Protein AF-F3Z2K4-F1 (afdb_monomer_lite)

Organism: NCBI:txid690850

Secondary structure (DSSP, 8-state):
-HHHHHHHHHHHHHHHHHHHHHTHHHHT-EE--EEEETTEEEE---EEHHHHHHHHHHHHHHHHHHHHHHHHHHHHHHHHHHHHHHHHHHHHHHHHHSS----------GGGSS-----------

Sequence (125 aa):
MRYLKILALLIFIAILLIFFQQNTEILNTGLQFQLDIFGNVWRSLQTPLYFVLVAAFFLGGVLTLLYFFIEKLRLAKQLRACRSQIGKLEQEVNSLRNLPLQETYPAVSEESYAASPESKAESGT

Foldseek 3Di:
DVVVVVVVVVVVVVVVVVVCVVCVVQQQQFDWDWDADPNDIDIDGGDGNVVVVVVVVVVVVVVVVVVVVVVVVVVVVVVVVVVVVVVVVVVVVVVVVPPPPPPPPPPPPPPPPPDDDDDDDDDDD

Radius of gyration: 43.32 Å; chains: 1; bounding box: 111×31×111 Å

Structure (mmCIF, N/CA/C/O backbone):
data_AF-F3Z2K4-F1
#
_entry.id   AF-F3Z2K4-F1
#
loop_
_atom_site.group_PDB
_atom_site.id
_atom_site.type_symbol
_atom_site.label_atom_id
_atom_site.label_alt_id
_atom_site.label_comp_id
_atom_site.label_asym_id
_atom_site.label_entity_id
_atom_site.label_seq_id
_atom_site.pdbx_PDB_ins_code
_atom_site.Cartn_x
_atom_site.Cartn_y
_atom_site.Cartn_z
_atom_site.occupancy
_atom_site.B_iso_or_equiv
_atom_site.auth_seq_id
_atom_site.auth_comp_id
_atom_site.auth_asym_id
_atom_site.auth_atom_id
_atom_site.pdbx_PDB_model_num
ATOM 1 N N . MET A 1 1 ? 21.600 -6.758 6.366 1.00 72.50 1 MET A N 1
ATOM 2 C CA . MET A 1 1 ? 21.075 -7.378 7.605 1.00 72.50 1 MET A CA 1
ATOM 3 C C . MET A 1 1 ? 19.636 -7.881 7.429 1.00 72.50 1 MET A C 1
ATOM 5 O O . MET A 1 1 ? 18.706 -7.260 7.930 1.00 72.50 1 MET A O 1
ATOM 9 N N . ARG A 1 2 ? 19.412 -8.980 6.689 1.00 84.94 2 ARG A N 1
ATOM 10 C CA . ARG A 1 2 ? 18.054 -9.530 6.464 1.00 84.94 2 ARG A CA 1
ATOM 11 C C . ARG A 1 2 ? 17.364 -9.901 7.787 1.00 84.94 2 ARG A C 1
ATOM 13 O O . ARG A 1 2 ? 16.205 -9.559 7.970 1.00 84.94 2 ARG A O 1
ATOM 20 N N . TYR A 1 3 ? 18.109 -10.491 8.723 1.00 90.44 3 TYR A N 1
ATOM 21 C CA . TYR A 1 3 ? 17.614 -10.900 10.043 1.00 90.44 3 TYR A CA 1
ATOM 22 C C . TYR A 1 3 ? 17.265 -9.731 10.968 1.00 90.44 3 TYR A C 1
ATOM 24 O O . TYR A 1 3 ? 16.223 -9.764 11.609 1.00 90.44 3 TYR A O 1
ATOM 32 N N . LEU A 1 4 ? 18.064 -8.658 10.984 1.00 94.00 4 LEU A N 1
AT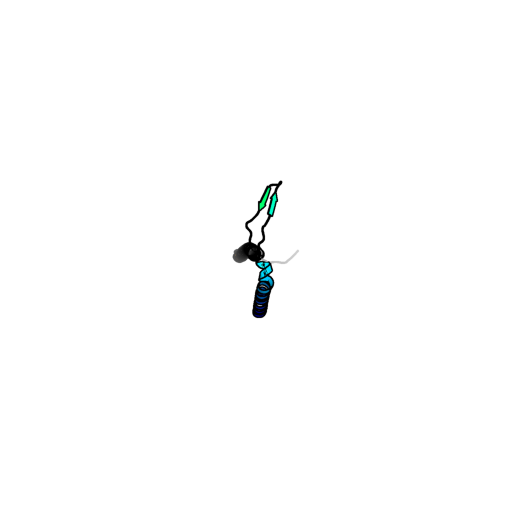OM 33 C CA . LEU A 1 4 ? 17.773 -7.485 11.817 1.00 94.00 4 LEU A CA 1
ATOM 34 C C . LEU A 1 4 ? 16.471 -6.790 11.394 1.00 94.00 4 LEU A C 1
ATOM 36 O O . LEU A 1 4 ? 15.704 -6.352 12.242 1.00 94.00 4 LEU A O 1
ATOM 40 N N . LYS A 1 5 ? 16.186 -6.749 10.084 1.00 93.19 5 LYS A N 1
ATOM 41 C CA . LYS A 1 5 ? 14.913 -6.228 9.559 1.00 93.19 5 LYS A CA 1
ATOM 42 C C . LYS A 1 5 ? 13.721 -7.066 10.026 1.00 93.19 5 LYS A C 1
ATOM 44 O O . LYS A 1 5 ? 12.683 -6.509 10.352 1.00 93.19 5 LYS A O 1
ATOM 49 N N . ILE A 1 6 ? 13.883 -8.388 10.075 1.00 94.44 6 ILE A N 1
ATOM 50 C CA . ILE A 1 6 ? 12.841 -9.314 10.537 1.00 94.44 6 ILE A CA 1
ATOM 51 C C . ILE A 1 6 ? 12.623 -9.162 12.046 1.00 94.44 6 ILE A C 1
ATOM 53 O O . ILE A 1 6 ? 11.480 -9.092 12.481 1.00 94.44 6 ILE A O 1
ATOM 57 N N . LEU A 1 7 ? 13.695 -9.048 12.837 1.00 95.25 7 LEU A N 1
ATOM 58 C CA . LEU A 1 7 ? 13.595 -8.818 14.280 1.00 95.25 7 LEU A CA 1
ATOM 59 C C . LEU A 1 7 ? 12.913 -7.479 14.591 1.00 95.25 7 LEU A C 1
ATOM 61 O O . LEU A 1 7 ? 12.010 -7.430 15.419 1.00 95.25 7 LEU A O 1
ATOM 65 N N . ALA A 1 8 ? 13.295 -6.409 13.888 1.00 94.81 8 ALA A N 1
ATOM 66 C CA . ALA A 1 8 ? 12.652 -5.106 14.025 1.00 94.81 8 ALA A CA 1
ATOM 67 C C . ALA A 1 8 ? 11.161 -5.162 13.652 1.00 94.81 8 ALA A C 1
ATOM 69 O O . ALA A 1 8 ? 10.335 -4.602 14.366 1.00 94.81 8 ALA A O 1
ATOM 70 N N . LEU A 1 9 ? 10.808 -5.884 12.580 1.00 94.56 9 LEU A N 1
ATOM 71 C CA . LEU A 1 9 ? 9.415 -6.109 12.187 1.00 94.56 9 LEU A CA 1
ATOM 72 C C . LEU A 1 9 ? 8.637 -6.869 13.273 1.00 94.56 9 LEU A C 1
ATOM 74 O O . LEU A 1 9 ? 7.517 -6.489 13.593 1.00 94.56 9 LEU A O 1
ATOM 78 N N . LEU A 1 10 ? 9.226 -7.916 13.855 1.00 95.88 10 LEU A N 1
ATOM 79 C CA . LEU A 1 10 ? 8.599 -8.704 14.917 1.00 95.88 10 LEU A CA 1
ATOM 80 C C . LEU A 1 10 ? 8.305 -7.839 16.151 1.00 95.88 10 LEU A C 1
ATOM 82 O O . LEU A 1 10 ? 7.189 -7.857 16.664 1.00 95.88 10 LEU A O 1
ATOM 86 N N . ILE A 1 11 ? 9.292 -7.054 16.594 1.00 96.62 11 ILE A N 1
ATOM 87 C CA . ILE A 1 11 ? 9.143 -6.126 17.724 1.00 96.62 11 ILE A CA 1
ATOM 88 C C . ILE A 1 11 ? 8.062 -5.090 17.415 1.00 96.62 11 ILE A C 1
ATOM 90 O O . ILE A 1 11 ? 7.195 -4.836 18.246 1.00 96.62 11 ILE A O 1
ATOM 94 N N . PHE A 1 12 ? 8.076 -4.526 16.208 1.00 96.44 12 PHE A N 1
ATOM 95 C CA . PHE A 1 12 ? 7.070 -3.567 15.771 1.00 96.44 12 PHE A CA 1
ATOM 96 C C . PHE A 1 12 ? 5.652 -4.157 15.810 1.00 96.44 12 PHE A C 1
ATOM 98 O O . PHE A 1 12 ? 4.743 -3.526 16.345 1.00 96.44 12 PHE A O 1
ATOM 105 N N . ILE A 1 13 ? 5.464 -5.388 15.323 1.00 95.38 13 ILE A N 1
ATOM 106 C CA . ILE A 1 13 ? 4.173 -6.089 15.390 1.00 95.38 13 ILE A CA 1
ATOM 107 C C . ILE A 1 13 ? 3.753 -6.323 16.847 1.00 95.38 13 ILE A C 1
ATOM 109 O O . ILE A 1 13 ? 2.598 -6.084 17.187 1.00 95.38 13 ILE A O 1
ATOM 113 N N . ALA A 1 14 ? 4.671 -6.739 17.723 1.00 96.31 14 ALA A N 1
ATOM 114 C CA . ALA A 1 14 ? 4.365 -6.935 19.1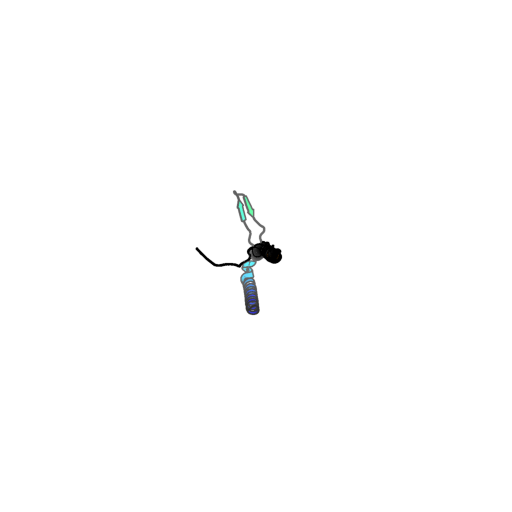39 1.00 96.31 14 ALA A CA 1
ATOM 115 C C . ALA A 1 14 ? 3.902 -5.632 19.816 1.00 96.31 14 ALA A C 1
ATOM 117 O O . ALA A 1 14 ? 2.903 -5.633 20.535 1.00 96.31 14 ALA A O 1
ATOM 118 N N . ILE A 1 15 ? 4.576 -4.511 19.536 1.00 97.25 15 ILE A N 1
ATOM 119 C CA . ILE A 1 15 ? 4.181 -3.185 20.033 1.00 97.25 15 ILE A CA 1
ATOM 120 C C . ILE A 1 15 ? 2.786 -2.812 19.525 1.00 97.25 15 ILE A C 1
ATOM 122 O O . ILE A 1 15 ? 1.962 -2.353 20.313 1.00 97.25 15 ILE A O 1
ATOM 126 N N . LEU A 1 16 ? 2.495 -3.042 18.240 1.00 94.69 16 LEU A N 1
ATOM 127 C CA . LEU A 1 16 ? 1.169 -2.780 17.675 1.00 94.69 16 LEU A CA 1
ATOM 128 C C . LEU A 1 16 ? 0.069 -3.589 18.369 1.00 94.69 16 LEU A C 1
ATOM 130 O O . LEU A 1 16 ? -0.989 -3.037 18.656 1.00 94.69 16 LEU A O 1
ATOM 134 N N . LEU A 1 17 ? 0.312 -4.868 18.670 1.00 94.62 17 LEU A N 1
ATOM 135 C CA . LEU A 1 17 ? -0.661 -5.706 19.378 1.00 94.62 17 LEU A CA 1
ATOM 136 C C . LEU A 1 17 ? -0.916 -5.206 20.804 1.00 94.62 17 LEU A C 1
ATOM 138 O O . LEU A 1 17 ? -2.068 -5.112 21.223 1.00 94.62 17 LEU A O 1
ATOM 142 N N . ILE A 1 18 ? 0.141 -4.835 21.533 1.00 96.31 18 ILE A N 1
ATOM 143 C CA . ILE A 1 18 ? 0.013 -4.264 22.882 1.00 96.31 18 ILE A CA 1
ATOM 144 C C . ILE A 1 18 ? -0.752 -2.938 22.827 1.00 96.31 18 ILE A C 1
ATOM 146 O O . ILE A 1 18 ? -1.669 -2.725 23.617 1.00 96.31 18 ILE A O 1
ATOM 150 N N . PHE A 1 19 ? -0.415 -2.067 21.873 1.00 94.81 19 PHE A N 1
ATOM 151 C CA . PHE A 1 19 ? -1.109 -0.800 21.660 1.00 94.81 19 PHE A CA 1
ATOM 152 C C . PHE A 1 19 ? -2.596 -1.017 21.362 1.00 94.81 19 PHE A C 1
ATOM 154 O O . PHE A 1 19 ? -3.441 -0.336 21.939 1.00 94.81 19 PHE A O 1
ATOM 161 N N . PHE A 1 20 ? -2.927 -1.990 20.511 1.00 93.56 20 PHE A N 1
ATOM 162 C CA . PHE A 1 20 ? -4.310 -2.334 20.201 1.00 93.56 20 PHE A CA 1
ATOM 163 C C . PHE A 1 20 ? -5.063 -2.770 21.460 1.00 93.56 20 PHE A C 1
ATOM 165 O O . PHE A 1 20 ? -6.127 -2.231 21.753 1.00 93.56 20 PHE A O 1
ATOM 172 N N . GLN A 1 21 ? -4.466 -3.661 22.257 1.00 94.62 21 GLN A N 1
ATOM 173 C CA . GLN A 1 21 ? -5.079 -4.141 23.491 1.00 94.62 21 GLN A CA 1
ATOM 174 C C . GLN A 1 21 ? -5.311 -3.006 24.499 1.00 94.62 21 GLN A C 1
ATOM 176 O O . GLN A 1 21 ? -6.391 -2.916 25.081 1.00 94.62 21 GLN A O 1
ATOM 181 N N . GLN A 1 22 ? -4.333 -2.114 24.678 1.00 96.62 22 GLN A N 1
ATOM 182 C CA . GLN A 1 22 ? -4.451 -0.968 25.587 1.00 96.62 22 GLN A CA 1
ATOM 183 C C . GLN A 1 22 ? -5.535 0.028 25.157 1.00 96.62 22 GLN A C 1
ATOM 185 O O . GLN A 1 22 ? -6.147 0.667 26.006 1.00 96.62 22 GLN A O 1
ATOM 190 N N . ASN A 1 23 ? -5.801 0.146 23.856 1.00 94.81 23 ASN A N 1
ATOM 191 C CA . ASN A 1 23 ? -6.764 1.098 23.301 1.00 94.81 23 ASN A CA 1
ATOM 192 C C . ASN A 1 23 ? -8.107 0.450 22.921 1.00 94.81 23 ASN A C 1
ATOM 194 O O . ASN A 1 23 ? -8.914 1.083 22.243 1.00 94.81 23 ASN A O 1
ATOM 198 N N . THR A 1 24 ? -8.367 -0.787 23.357 1.00 92.31 24 THR A N 1
ATOM 199 C CA . THR A 1 24 ? -9.555 -1.570 22.966 1.00 92.31 24 THR A CA 1
ATOM 200 C C . THR A 1 24 ? -10.869 -0.816 23.189 1.00 92.31 24 THR A C 1
ATOM 202 O O . THR A 1 24 ? -11.728 -0.823 22.312 1.00 92.31 24 THR A O 1
ATOM 205 N N . GLU A 1 25 ? -11.011 -0.107 24.312 1.00 92.88 25 GLU A N 1
ATOM 206 C CA . GLU A 1 25 ? -12.206 0.697 24.626 1.00 92.88 25 GLU A CA 1
ATOM 207 C C . GLU A 1 25 ? -12.475 1.778 23.563 1.00 92.88 25 GLU A C 1
ATOM 209 O O . GLU A 1 25 ? -13.574 1.897 23.020 1.00 92.88 25 GLU A O 1
ATOM 214 N N . ILE A 1 26 ? -11.437 2.529 23.188 1.00 91.25 26 ILE A N 1
ATOM 215 C CA . ILE A 1 26 ? -11.526 3.585 22.170 1.00 91.25 26 ILE A CA 1
ATOM 216 C C . ILE A 1 26 ? -11.788 2.964 20.794 1.00 91.25 26 ILE A C 1
ATOM 218 O O . ILE A 1 26 ? -12.614 3.447 20.022 1.00 91.25 26 ILE A O 1
ATOM 222 N N . LEU A 1 27 ? -11.120 1.855 20.488 1.00 90.94 27 LEU A N 1
ATOM 223 C CA . LEU A 1 27 ? -11.235 1.156 19.210 1.00 90.94 27 LEU A CA 1
ATOM 224 C C . LEU A 1 27 ? -12.609 0.498 18.999 1.00 90.94 27 LEU A C 1
ATOM 226 O O . LEU A 1 27 ? -13.053 0.368 17.855 1.00 90.94 27 LEU A O 1
ATOM 230 N N . ASN A 1 28 ? -13.300 0.130 20.080 1.00 92.44 28 ASN A N 1
ATOM 231 C CA . ASN A 1 28 ? -14.670 -0.385 20.055 1.00 92.44 28 ASN A CA 1
ATOM 232 C C . ASN A 1 28 ? -15.738 0.712 20.009 1.00 92.44 28 ASN A C 1
ATOM 234 O O . ASN A 1 28 ? -16.921 0.402 19.855 1.00 92.44 28 ASN A O 1
ATOM 238 N N . THR A 1 29 ? -15.350 1.987 20.099 1.00 90.88 29 THR A N 1
ATOM 239 C CA . THR A 1 29 ? -16.296 3.097 19.980 1.00 90.88 29 THR A CA 1
ATOM 240 C C . THR A 1 29 ? -16.971 3.053 18.609 1.00 90.88 29 THR A C 1
ATOM 242 O O . THR A 1 29 ? -16.316 3.035 17.562 1.00 90.88 29 THR A O 1
ATOM 245 N N . GLY A 1 30 ? -18.303 3.005 18.620 1.00 88.12 30 GLY A N 1
ATOM 246 C CA . GLY A 1 30 ? -19.113 2.937 17.413 1.00 88.12 30 GLY A CA 1
ATOM 247 C C . GLY A 1 30 ? -19.146 4.280 16.693 1.00 88.12 30 GLY A C 1
ATOM 248 O O . GLY A 1 30 ? -19.820 5.205 17.145 1.00 88.12 30 GLY A O 1
ATOM 249 N N . LEU A 1 31 ? -18.468 4.369 15.551 1.00 86.50 31 LEU A N 1
ATOM 250 C CA . LEU A 1 31 ? -18.490 5.538 14.682 1.00 86.50 31 LEU A CA 1
ATOM 251 C C . LEU A 1 31 ? -19.667 5.470 13.711 1.00 86.50 31 LEU A C 1
ATOM 253 O O . LEU A 1 31 ? -19.891 4.458 13.048 1.00 86.50 31 LEU A O 1
ATOM 257 N N . GLN A 1 32 ? -20.399 6.574 13.599 1.00 87.44 32 GLN A N 1
ATOM 258 C CA . GLN A 1 32 ? -21.309 6.808 12.484 1.00 87.44 32 GLN A CA 1
ATOM 259 C C . GLN A 1 32 ? -20.710 7.879 11.587 1.00 87.44 32 GLN A C 1
ATOM 261 O O . GLN A 1 32 ? -20.457 9.001 12.024 1.00 87.44 32 GLN A O 1
ATOM 266 N N . PHE A 1 33 ? -20.495 7.532 10.324 1.00 85.06 33 PHE A N 1
ATOM 267 C CA . PHE A 1 33 ? -20.099 8.497 9.317 1.00 85.06 33 PHE A CA 1
ATOM 268 C C . PHE A 1 33 ? -21.347 9.211 8.828 1.00 85.06 33 PHE A C 1
ATOM 270 O O . PHE A 1 33 ? -22.319 8.575 8.413 1.00 85.06 33 PHE A O 1
ATOM 277 N N . GLN A 1 34 ? -21.316 10.536 8.897 1.00 87.94 34 GLN A N 1
ATOM 278 C CA . GLN A 1 34 ? -22.358 11.383 8.350 1.00 87.94 34 GLN A CA 1
ATOM 279 C C . GLN A 1 34 ? -21.805 12.122 7.139 1.00 87.94 34 GLN A C 1
ATOM 281 O O . GLN A 1 34 ? -20.720 12.698 7.188 1.00 87.94 34 GLN A O 1
ATOM 286 N N . LEU A 1 35 ? -22.573 12.104 6.062 1.00 87.19 35 LEU A N 1
ATOM 287 C CA . LEU A 1 35 ? -22.288 12.813 4.834 1.00 87.19 35 LEU A CA 1
ATOM 288 C C . LEU A 1 35 ? -23.492 13.702 4.537 1.00 87.19 35 LEU A C 1
ATOM 290 O O . LEU A 1 35 ? -24.594 13.218 4.290 1.00 87.19 35 LEU A O 1
ATOM 294 N N . ASP A 1 36 ? -23.283 15.008 4.656 1.00 87.88 36 ASP A N 1
ATOM 295 C CA . ASP A 1 36 ? -24.287 16.019 4.350 1.00 87.88 36 ASP A CA 1
ATOM 296 C C . ASP A 1 36 ? -24.011 16.565 2.950 1.00 87.88 36 ASP A C 1
ATOM 298 O O . ASP A 1 36 ? -22.959 17.156 2.698 1.00 87.88 36 ASP A O 1
ATOM 302 N N . ILE A 1 37 ? -24.931 16.304 2.024 1.00 87.19 37 ILE A N 1
ATOM 303 C CA . ILE A 1 37 ? -24.873 16.822 0.660 1.00 87.19 37 ILE A CA 1
ATOM 304 C C . ILE A 1 37 ? -26.178 17.559 0.380 1.00 87.19 37 ILE A C 1
ATOM 306 O O . ILE A 1 37 ? -27.246 16.950 0.333 1.00 87.19 37 ILE A O 1
ATOM 310 N N . PHE A 1 38 ? -26.079 18.873 0.154 1.00 84.75 38 PHE A N 1
ATOM 311 C CA . PHE A 1 38 ? -27.209 19.752 -0.176 1.00 84.75 38 PHE A CA 1
ATOM 312 C C . PHE A 1 38 ? -28.402 19.626 0.797 1.00 84.75 38 PHE A C 1
ATOM 314 O O . PHE A 1 38 ? -29.555 19.698 0.379 1.00 84.75 38 PHE A O 1
ATOM 321 N N . GLY A 1 39 ? -28.135 19.425 2.093 1.00 82.50 39 GLY A N 1
ATOM 322 C CA . GLY A 1 39 ? -29.166 19.289 3.126 1.00 82.50 39 GLY A CA 1
ATOM 323 C C . GLY A 1 39 ? -29.781 17.892 3.225 1.00 82.50 39 GLY A C 1
ATOM 324 O O . GLY A 1 39 ? -30.645 17.665 4.072 1.00 82.50 39 GLY A O 1
ATOM 325 N N . ASN A 1 40 ? -29.340 16.941 2.395 1.00 81.81 40 ASN A N 1
ATOM 326 C CA . ASN A 1 40 ? -29.674 15.536 2.554 1.00 81.81 40 ASN A CA 1
ATOM 327 C C . ASN A 1 40 ? -28.579 14.852 3.381 1.00 81.81 40 ASN A C 1
ATOM 329 O O . ASN A 1 40 ? -27.429 14.740 2.949 1.00 81.81 40 ASN A O 1
ATOM 333 N N . VAL A 1 41 ? -28.948 14.392 4.576 1.00 83.12 41 VAL A N 1
ATOM 334 C CA . VAL A 1 41 ? -28.018 13.811 5.545 1.00 83.12 41 VAL A CA 1
ATOM 335 C C . VAL A 1 41 ? -28.018 12.291 5.422 1.00 83.12 41 VAL A C 1
ATOM 337 O O . VAL A 1 41 ? -28.963 11.615 5.824 1.00 83.12 41 VAL A O 1
ATOM 340 N N . TRP A 1 42 ? -26.921 11.746 4.906 1.00 83.56 42 TRP A N 1
ATOM 341 C CA . TRP A 1 42 ? -26.694 10.311 4.778 1.00 83.56 42 TRP A CA 1
ATOM 342 C C . TRP A 1 42 ? -25.892 9.840 5.982 1.00 83.56 42 TRP A C 1
ATOM 344 O O . TRP A 1 42 ? -24.826 10.383 6.274 1.00 83.56 42 TRP A O 1
ATOM 354 N N . ARG A 1 43 ? -26.399 8.834 6.696 1.00 85.69 43 ARG A N 1
ATOM 355 C CA . ARG A 1 43 ? -25.709 8.235 7.845 1.00 85.69 43 ARG A CA 1
ATOM 356 C C . ARG A 1 43 ? -25.356 6.791 7.543 1.00 85.69 43 ARG A C 1
ATOM 358 O O . ARG A 1 43 ? -26.199 6.027 7.076 1.00 85.69 43 ARG A O 1
ATOM 365 N N . SER A 1 44 ? -24.111 6.421 7.814 1.00 83.75 44 SER A N 1
ATOM 366 C CA . SER A 1 44 ? -23.680 5.030 7.767 1.00 83.75 44 SER A CA 1
ATOM 367 C C . SER A 1 44 ? -24.201 4.258 8.979 1.00 83.75 44 SER A C 1
ATOM 369 O O . SER A 1 44 ? -24.539 4.839 10.014 1.00 83.75 44 SER A O 1
ATOM 371 N N . LEU A 1 45 ? -24.181 2.926 8.887 1.00 83.88 45 LEU A N 1
ATOM 372 C CA . LEU A 1 45 ? -24.347 2.078 10.065 1.00 83.88 45 LEU A CA 1
ATOM 373 C C . LEU A 1 45 ? -23.240 2.381 11.081 1.00 83.88 45 LEU A C 1
ATOM 375 O O . LEU A 1 45 ? -22.108 2.721 10.710 1.00 83.88 45 LEU A O 1
ATOM 379 N N . GLN A 1 46 ? -23.580 2.244 12.363 1.00 87.56 46 GLN A N 1
ATOM 380 C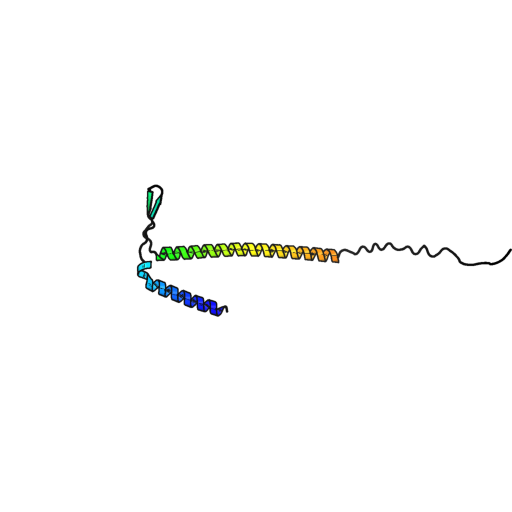 CA . GLN A 1 46 ? -22.619 2.392 13.445 1.00 87.56 46 GLN A CA 1
ATOM 381 C C . GLN A 1 46 ? -21.582 1.276 13.339 1.00 87.56 46 GLN A C 1
ATOM 383 O O . GLN A 1 46 ? -21.895 0.100 13.505 1.00 87.56 46 GLN A O 1
ATOM 388 N N . THR A 1 47 ? -20.354 1.661 13.020 1.00 87.94 47 THR A N 1
ATOM 389 C CA . THR A 1 47 ? -19.254 0.741 12.762 1.00 87.94 47 THR A CA 1
ATOM 390 C C . THR A 1 47 ? -18.142 1.020 13.768 1.00 87.94 47 THR A C 1
ATOM 392 O O . THR A 1 47 ? -17.733 2.175 13.900 1.00 87.94 47 THR A O 1
ATOM 395 N N . PRO A 1 48 ? -17.640 0.010 14.495 1.00 92.56 48 PRO A N 1
ATOM 396 C CA . PRO A 1 48 ? -16.519 0.204 15.407 1.00 92.56 48 PRO A CA 1
ATOM 397 C C . PRO A 1 48 ? -15.291 0.773 14.690 1.00 92.56 48 PRO A C 1
ATOM 399 O O . PRO A 1 48 ? -14.973 0.371 13.565 1.00 92.56 48 PRO A O 1
ATOM 402 N N . LEU A 1 49 ? -14.568 1.674 15.353 1.00 91.81 49 LEU A N 1
ATOM 403 C CA . LEU A 1 49 ? -13.376 2.317 14.795 1.00 91.81 49 LEU A CA 1
ATOM 404 C C . LEU A 1 49 ? -12.312 1.304 14.334 1.00 91.81 49 LEU A C 1
ATOM 406 O O . LEU A 1 49 ? -11.693 1.513 13.288 1.00 91.81 49 LEU A O 1
ATOM 410 N N . TYR A 1 50 ? -12.122 0.189 15.050 1.00 91.19 50 TYR A N 1
ATOM 411 C CA . TYR A 1 50 ? -11.136 -0.825 14.655 1.00 91.19 50 TYR A CA 1
ATOM 412 C C . TYR A 1 50 ? -11.385 -1.373 13.244 1.00 91.19 50 TYR A C 1
ATOM 414 O O . TYR A 1 50 ? -10.433 -1.630 12.509 1.00 91.19 50 TYR A O 1
ATOM 422 N N . PHE A 1 51 ? -12.651 -1.525 12.844 1.00 92.00 51 PHE A N 1
ATOM 423 C CA . PHE A 1 51 ? -13.002 -2.066 11.534 1.00 92.00 51 PHE A CA 1
ATOM 424 C C . PHE A 1 51 ? -12.598 -1.094 10.426 1.00 92.00 51 PHE A C 1
ATOM 426 O O . PHE A 1 51 ? -11.993 -1.492 9.432 1.00 92.00 51 PHE A O 1
ATOM 433 N N . VAL A 1 52 ? -12.862 0.197 10.635 1.00 92.38 52 VAL A N 1
ATOM 434 C CA . VAL A 1 52 ? -12.471 1.271 9.713 1.00 92.38 52 VAL A CA 1
ATOM 435 C C . VAL A 1 52 ? -10.951 1.342 9.591 1.00 92.38 52 VAL A C 1
ATOM 437 O O . VAL A 1 52 ? -10.425 1.440 8.484 1.00 92.38 52 VAL A O 1
ATOM 440 N N . LEU A 1 53 ? -10.240 1.243 10.717 1.00 92.62 53 LEU A N 1
ATOM 441 C CA . LEU A 1 53 ? -8.781 1.275 10.754 1.00 92.62 53 LEU A CA 1
ATOM 442 C C . LEU A 1 53 ? -8.167 0.106 9.968 1.00 92.62 53 LEU A C 1
ATOM 444 O O . LEU A 1 53 ? -7.283 0.316 9.137 1.00 92.62 53 LEU A O 1
ATOM 448 N N . VAL A 1 54 ? -8.667 -1.116 10.186 1.00 92.25 54 VAL A N 1
ATOM 449 C CA . VAL A 1 54 ? -8.216 -2.316 9.463 1.00 92.25 54 VAL A CA 1
ATOM 450 C C . VAL A 1 54 ? -8.547 -2.214 7.974 1.00 92.25 54 VAL A C 1
ATOM 452 O O . VAL A 1 54 ? -7.691 -2.516 7.144 1.00 92.25 54 VAL A O 1
ATOM 455 N N . ALA A 1 55 ? -9.745 -1.744 7.618 1.00 93.81 55 ALA A N 1
ATOM 456 C CA . ALA A 1 55 ? -10.142 -1.556 6.226 1.00 93.81 55 ALA A CA 1
ATOM 457 C C . ALA A 1 55 ? -9.254 -0.526 5.507 1.00 93.81 55 ALA A C 1
ATOM 459 O O . ALA A 1 55 ? -8.791 -0.783 4.396 1.00 93.81 55 ALA A O 1
ATOM 460 N N . ALA A 1 56 ? -8.958 0.609 6.150 1.00 94.50 56 ALA A N 1
ATOM 461 C CA . ALA A 1 56 ? -8.071 1.634 5.606 1.00 94.50 56 ALA A CA 1
ATOM 462 C C . ALA A 1 56 ? -6.631 1.121 5.444 1.00 94.50 56 ALA A C 1
ATOM 464 O O . ALA A 1 56 ? -6.012 1.341 4.402 1.00 94.50 56 ALA A O 1
ATOM 465 N N . PHE A 1 57 ? -6.112 0.386 6.435 1.00 94.50 57 PHE A N 1
ATOM 466 C CA . PHE A 1 57 ? -4.796 -0.248 6.349 1.00 94.50 57 PHE A CA 1
ATOM 467 C C . PHE A 1 57 ? -4.731 -1.265 5.205 1.00 94.50 57 PHE A C 1
ATOM 469 O O . PHE A 1 57 ? -3.792 -1.245 4.408 1.00 94.50 57 PHE A 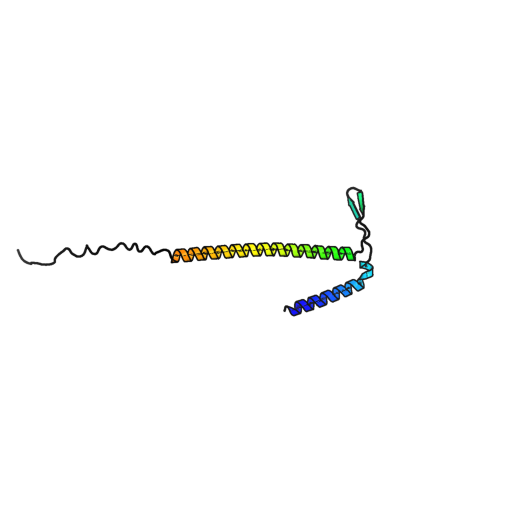O 1
ATOM 476 N N . PHE A 1 58 ? -5.749 -2.119 5.081 1.00 96.25 58 PHE A N 1
ATOM 477 C CA . PHE A 1 58 ? -5.840 -3.102 4.006 1.00 96.25 58 PHE A CA 1
ATOM 478 C C . PHE A 1 58 ? -5.890 -2.428 2.634 1.00 96.25 58 PHE A C 1
ATOM 480 O O . PHE A 1 58 ? -5.133 -2.802 1.741 1.00 96.25 58 PHE A O 1
ATOM 487 N N . LEU A 1 59 ? -6.719 -1.393 2.476 1.00 97.44 59 LEU A N 1
ATOM 488 C CA . LEU A 1 59 ? -6.820 -0.640 1.229 1.00 97.44 59 LEU A CA 1
ATOM 489 C C . LEU A 1 59 ? -5.488 0.034 0.870 1.00 97.44 59 LEU A C 1
ATOM 491 O O . LEU A 1 59 ? -5.051 -0.047 -0.276 1.00 97.44 59 LEU A O 1
ATOM 495 N N . GLY A 1 60 ? -4.792 0.621 1.848 1.00 96.06 60 GLY A N 1
ATOM 496 C CA . GLY A 1 60 ? -3.435 1.140 1.665 1.00 96.06 60 GLY A CA 1
ATOM 497 C C . GLY A 1 60 ? -2.442 0.054 1.228 1.00 96.06 60 GLY A C 1
ATOM 498 O O . GLY A 1 60 ? -1.646 0.264 0.310 1.00 96.06 60 GLY A O 1
ATOM 499 N N . GLY A 1 61 ? -2.527 -1.140 1.816 1.00 95.56 61 GLY A N 1
ATOM 500 C CA . GLY A 1 61 ? -1.754 -2.315 1.406 1.00 95.56 61 GLY A CA 1
ATOM 501 C C . GLY A 1 61 ? -2.029 -2.734 -0.041 1.00 95.56 61 GLY A C 1
ATOM 502 O O . GLY A 1 61 ? -1.101 -2.962 -0.814 1.00 95.56 61 GLY A O 1
ATOM 503 N N . VAL A 1 62 ? -3.298 -2.768 -0.449 1.00 97.38 62 VAL A N 1
ATOM 504 C CA . VAL A 1 62 ? -3.692 -3.082 -1.830 1.00 97.38 62 VAL A CA 1
ATOM 505 C C . VAL A 1 62 ? -3.164 -2.029 -2.806 1.00 97.38 62 VAL A C 1
ATOM 507 O O . VAL A 1 62 ? -2.592 -2.384 -3.836 1.00 97.38 62 VAL A O 1
ATOM 510 N N . LEU A 1 63 ? -3.297 -0.740 -2.481 1.00 96.88 63 LEU A N 1
ATOM 511 C CA . LEU A 1 63 ? -2.819 0.355 -3.330 1.00 96.88 63 LEU A CA 1
ATOM 512 C C . LEU A 1 63 ? -1.295 0.349 -3.479 1.00 96.88 63 LEU A C 1
ATOM 514 O O . LEU A 1 63 ? -0.784 0.510 -4.587 1.00 96.88 63 LEU A O 1
ATOM 518 N N . THR A 1 64 ? -0.559 0.119 -2.391 1.00 96.56 64 THR A N 1
ATOM 519 C CA . THR A 1 64 ? 0.908 0.003 -2.441 1.00 96.56 64 THR A CA 1
ATOM 520 C C . THR A 1 64 ? 1.355 -1.218 -3.239 1.00 96.56 64 THR A C 1
ATOM 522 O O . THR A 1 64 ? 2.289 -1.121 -4.037 1.00 96.56 64 THR A O 1
ATOM 525 N N . LEU A 1 65 ? 0.664 -2.352 -3.100 1.00 95.00 65 LEU A N 1
ATOM 526 C CA . LEU A 1 65 ? 0.942 -3.547 -3.892 1.00 95.00 65 LEU A CA 1
ATOM 527 C C . LEU A 1 65 ? 0.672 -3.309 -5.382 1.00 95.00 65 LEU A C 1
ATOM 529 O O . LEU A 1 65 ? 1.492 -3.686 -6.219 1.00 95.00 65 LEU A O 1
ATOM 533 N N . LEU A 1 66 ? -0.433 -2.637 -5.712 1.00 96.25 66 LEU A N 1
ATOM 534 C CA . LEU A 1 66 ? -0.775 -2.270 -7.084 1.00 96.25 66 LEU A CA 1
ATOM 535 C C . LEU A 1 66 ? 0.265 -1.312 -7.682 1.00 96.25 66 LEU A C 1
ATOM 537 O O . LEU A 1 66 ? 0.713 -1.522 -8.810 1.00 96.25 66 LEU A O 1
ATOM 541 N N . TYR A 1 67 ? 0.704 -0.313 -6.914 1.00 95.75 67 TYR A N 1
ATOM 542 C CA . TYR A 1 67 ? 1.773 0.601 -7.311 1.00 95.75 67 TYR A CA 1
ATOM 543 C C . TYR A 1 67 ? 3.069 -0.159 -7.630 1.00 95.75 67 TYR A C 1
ATOM 545 O O . TYR A 1 67 ? 3.613 -0.026 -8.730 1.00 95.75 67 TYR A O 1
ATOM 553 N N . PHE A 1 68 ? 3.522 -1.032 -6.722 1.00 94.62 68 PHE A N 1
ATOM 554 C CA . PHE A 1 68 ? 4.712 -1.851 -6.957 1.00 94.62 68 PHE A CA 1
ATOM 555 C C . PHE A 1 68 ? 4.549 -2.791 -8.150 1.00 94.62 68 PHE A C 1
ATOM 557 O O . PHE A 1 68 ? 5.501 -3.000 -8.901 1.00 94.62 68 PHE A O 1
ATOM 564 N N . PHE A 1 69 ? 3.361 -3.358 -8.354 1.00 95.12 69 PHE A N 1
ATOM 565 C CA . PHE A 1 69 ? 3.090 -4.236 -9.485 1.00 95.12 69 PHE A CA 1
ATOM 566 C C . PHE A 1 69 ? 3.231 -3.500 -10.825 1.00 95.12 69 PHE A C 1
ATOM 568 O O . PHE A 1 69 ? 3.930 -3.976 -11.723 1.00 95.12 69 PHE A O 1
ATOM 575 N N . ILE A 1 70 ? 2.642 -2.307 -10.944 1.00 95.69 70 ILE A N 1
ATOM 576 C CA . ILE A 1 70 ? 2.764 -1.459 -12.139 1.00 95.69 70 ILE A CA 1
ATOM 577 C C . ILE A 1 70 ? 4.227 -1.073 -12.378 1.00 95.69 70 ILE A C 1
ATOM 579 O O . ILE A 1 70 ? 4.722 -1.153 -13.507 1.00 95.69 70 ILE A O 1
ATOM 583 N N . GLU A 1 71 ? 4.950 -0.705 -11.322 1.00 94.00 71 GLU A N 1
ATOM 584 C CA . GLU A 1 71 ? 6.367 -0.369 -11.414 1.00 94.00 71 GLU A CA 1
ATOM 585 C C . GLU A 1 71 ? 7.199 -1.565 -11.899 1.00 94.00 71 GLU A C 1
ATOM 587 O O . GLU A 1 71 ? 7.978 -1.437 -12.847 1.00 94.00 71 GLU A O 1
ATOM 592 N N . LYS A 1 72 ? 6.971 -2.764 -11.350 1.00 93.25 72 LYS A N 1
ATOM 593 C CA . LYS A 1 72 ? 7.630 -4.000 -11.800 1.00 93.25 72 LYS A CA 1
ATOM 594 C C . LYS A 1 72 ? 7.353 -4.303 -13.270 1.00 93.25 72 LYS A C 1
ATOM 596 O O . LYS A 1 72 ? 8.282 -4.681 -13.985 1.00 93.25 72 LYS A O 1
ATOM 601 N N . LEU A 1 73 ? 6.123 -4.097 -13.744 1.00 94.06 73 LEU A N 1
ATOM 602 C CA . LEU A 1 73 ? 5.781 -4.249 -15.161 1.00 94.06 73 LEU A CA 1
ATOM 603 C C . LEU A 1 73 ? 6.540 -3.247 -16.039 1.00 94.06 73 LEU A C 1
ATOM 605 O O . LEU A 1 73 ? 7.064 -3.625 -17.088 1.00 94.06 73 LEU A O 1
ATOM 609 N N . ARG A 1 74 ? 6.641 -1.981 -15.615 1.00 93.31 74 ARG A N 1
ATOM 610 C CA . ARG A 1 74 ? 7.404 -0.952 -16.337 1.00 93.31 74 ARG A CA 1
ATOM 611 C C . ARG A 1 74 ? 8.887 -1.315 -16.423 1.00 93.31 74 ARG A C 1
ATOM 613 O O . ARG A 1 74 ? 9.456 -1.273 -17.514 1.00 93.31 74 ARG A O 1
ATOM 620 N N . LEU A 1 75 ? 9.484 -1.739 -15.310 1.00 93.00 75 LEU A N 1
ATOM 621 C CA . LEU A 1 75 ? 10.878 -2.191 -15.254 1.00 93.00 75 LEU A CA 1
ATOM 622 C C . LEU A 1 75 ? 11.107 -3.415 -16.153 1.00 93.00 75 LEU A C 1
ATOM 624 O O . LEU A 1 75 ? 12.079 -3.459 -16.904 1.00 93.00 75 LEU A O 1
ATOM 628 N N . ALA A 1 76 ? 10.195 -4.391 -16.140 1.00 91.50 76 ALA A N 1
ATOM 629 C CA . ALA A 1 76 ? 10.290 -5.573 -16.994 1.00 91.50 76 ALA A CA 1
ATOM 630 C C . ALA A 1 76 ? 10.227 -5.218 -18.490 1.00 91.50 76 ALA A C 1
ATOM 632 O O . ALA A 1 76 ? 10.977 -5.783 -19.290 1.00 91.50 76 ALA A O 1
ATOM 633 N N . LYS A 1 77 ? 9.372 -4.260 -18.876 1.00 92.19 77 LYS A N 1
ATOM 634 C CA . LYS A 1 77 ? 9.307 -3.748 -20.255 1.00 92.19 77 LYS A CA 1
ATOM 635 C C . LYS A 1 77 ? 10.618 -3.078 -20.671 1.00 92.19 77 LYS A C 1
ATOM 637 O O . LYS A 1 77 ? 11.134 -3.392 -21.740 1.00 92.19 77 LYS A O 1
ATOM 642 N N . GLN A 1 78 ? 11.182 -2.219 -19.820 1.00 92.25 78 GLN A N 1
ATOM 643 C CA . GLN A 1 78 ? 12.473 -1.567 -20.077 1.00 92.25 78 GLN A CA 1
ATOM 644 C C . GLN A 1 78 ? 13.609 -2.588 -20.223 1.00 92.25 78 GLN A C 1
ATOM 646 O O . GLN A 1 78 ? 14.409 -2.495 -21.152 1.00 92.25 78 GLN A O 1
ATOM 651 N N . LEU A 1 79 ? 13.634 -3.614 -19.367 1.00 92.50 79 LEU A N 1
ATOM 652 C CA . LEU A 1 79 ? 14.628 -4.685 -19.437 1.00 92.50 79 LEU A CA 1
ATOM 653 C C . LEU A 1 79 ? 14.542 -5.462 -20.760 1.00 92.50 79 LEU A C 1
ATOM 655 O O . LEU A 1 79 ? 15.568 -5.758 -21.369 1.00 92.50 79 LEU A O 1
ATOM 659 N N . ARG A 1 80 ? 13.325 -5.778 -21.226 1.00 90.75 80 ARG A N 1
ATOM 660 C CA . ARG A 1 80 ? 13.112 -6.447 -22.521 1.00 90.75 80 ARG A CA 1
ATOM 661 C C . ARG A 1 80 ? 13.541 -5.571 -23.695 1.00 90.75 80 ARG A C 1
ATOM 663 O O . ARG A 1 80 ? 14.195 -6.075 -24.602 1.00 90.75 80 ARG A O 1
ATOM 670 N N . ALA A 1 81 ? 13.210 -4.279 -23.665 1.00 90.38 81 ALA A N 1
ATOM 671 C CA . ALA A 1 81 ? 13.611 -3.337 -24.706 1.00 90.38 81 ALA A CA 1
ATOM 672 C C . ALA A 1 81 ? 15.142 -3.229 -24.808 1.00 90.38 81 ALA A C 1
ATOM 674 O O . ALA A 1 81 ? 15.689 -3.376 -25.897 1.00 90.38 81 ALA A O 1
ATOM 675 N N . CYS A 1 82 ? 15.831 -3.073 -23.674 1.00 88.88 82 CYS A N 1
ATOM 676 C CA . CYS A 1 82 ? 17.293 -3.023 -23.618 1.00 88.88 82 CYS A CA 1
ATOM 677 C C . CYS A 1 82 ? 17.932 -4.321 -24.144 1.00 88.88 82 CYS A C 1
ATOM 679 O O . CYS A 1 82 ? 18.790 -4.278 -25.021 1.00 88.88 82 CYS A O 1
ATOM 681 N N . ARG A 1 83 ? 17.445 -5.492 -23.707 1.00 90.38 83 ARG A N 1
ATOM 682 C CA . ARG A 1 83 ? 17.922 -6.792 -24.217 1.00 90.38 83 ARG A CA 1
ATOM 683 C C . ARG A 1 83 ? 17.718 -6.953 -25.725 1.00 90.38 83 ARG A C 1
ATOM 685 O O . ARG A 1 83 ? 18.586 -7.498 -26.396 1.00 90.38 83 ARG A O 1
ATOM 692 N N . SER A 1 84 ? 16.594 -6.476 -26.262 1.00 86.75 84 SER A N 1
ATOM 693 C CA . SER A 1 84 ? 16.343 -6.518 -27.706 1.00 86.75 84 SER A CA 1
ATOM 694 C C . SER A 1 84 ? 17.288 -5.604 -28.486 1.00 86.75 84 SER A C 1
ATOM 696 O O . SER A 1 84 ? 17.692 -5.980 -29.582 1.00 86.75 84 SER A O 1
ATOM 698 N N . GLN A 1 85 ? 17.642 -4.432 -27.949 1.00 90.44 85 GLN A N 1
ATOM 699 C CA . GLN A 1 85 ? 18.630 -3.549 -28.574 1.00 90.44 85 GLN A CA 1
ATOM 700 C C . GLN A 1 85 ? 20.022 -4.179 -28.570 1.00 90.44 85 GLN A C 1
ATOM 702 O O . GLN A 1 85 ? 20.677 -4.173 -29.603 1.00 90.44 85 GLN A O 1
ATOM 707 N N . ILE A 1 86 ? 20.431 -4.797 -27.457 1.00 89.31 86 ILE A N 1
ATOM 708 C CA . ILE A 1 86 ? 21.707 -5.521 -27.369 1.00 89.31 86 ILE A CA 1
ATOM 709 C C . ILE A 1 86 ? 21.779 -6.617 -28.438 1.00 89.31 86 ILE A C 1
ATOM 711 O O . ILE A 1 86 ? 22.741 -6.652 -29.191 1.00 89.31 86 ILE A O 1
ATOM 715 N N . GLY A 1 87 ? 20.735 -7.443 -28.581 1.00 87.56 87 GLY A N 1
ATOM 716 C CA . GLY A 1 87 ? 20.722 -8.499 -29.600 1.00 87.56 87 GLY A CA 1
ATOM 717 C C . GLY A 1 87 ? 20.789 -7.971 -31.040 1.00 87.56 87 GLY A C 1
ATOM 718 O O . GLY A 1 87 ? 21.433 -8.585 -31.886 1.00 87.56 87 GLY A O 1
ATOM 719 N N . LYS A 1 88 ? 20.171 -6.816 -31.324 1.00 86.56 88 LYS A N 1
ATOM 720 C CA . LYS A 1 88 ? 20.290 -6.154 -32.635 1.00 86.56 88 LYS A CA 1
ATOM 721 C C . LYS A 1 88 ? 21.708 -5.641 -32.882 1.00 86.56 88 LYS A C 1
ATOM 723 O O . LYS A 1 88 ? 22.264 -5.917 -33.936 1.00 86.56 88 LYS A O 1
ATOM 728 N N . LEU A 1 89 ? 22.306 -4.966 -31.900 1.00 85.62 89 LEU A N 1
ATOM 729 C CA . LEU A 1 89 ? 23.690 -4.487 -31.984 1.00 85.62 89 LEU A CA 1
ATOM 730 C C . LEU A 1 89 ? 24.684 -5.649 -32.142 1.00 85.62 89 LEU A C 1
ATOM 732 O O . LEU A 1 89 ? 25.616 -5.557 -32.934 1.00 85.62 89 LEU A O 1
ATOM 736 N N . GLU A 1 90 ? 24.478 -6.761 -31.434 1.00 86.81 90 GLU A N 1
ATOM 737 C CA . GLU A 1 90 ? 25.280 -7.977 -31.599 1.00 86.81 90 GLU A CA 1
ATOM 738 C C . GLU A 1 90 ? 25.157 -8.545 -33.019 1.00 86.81 90 GLU A C 1
ATOM 740 O O . GLU A 1 90 ? 26.170 -8.905 -33.616 1.00 86.81 90 GLU A O 1
ATOM 745 N N . GLN A 1 91 ? 23.947 -8.585 -33.591 1.00 84.25 91 GLN A N 1
ATOM 746 C CA . GLN A 1 91 ? 23.730 -9.011 -34.978 1.00 84.25 91 GLN A CA 1
ATOM 747 C C . GLN A 1 91 ? 24.383 -8.066 -35.990 1.00 84.25 91 GLN A C 1
ATOM 749 O O . GLN A 1 91 ? 25.011 -8.546 -36.931 1.00 84.25 91 GLN A O 1
ATOM 754 N N . GLU A 1 92 ? 24.293 -6.751 -35.788 1.00 83.44 92 GLU A N 1
ATOM 755 C CA . GLU A 1 92 ? 24.940 -5.754 -36.647 1.00 83.44 92 GLU A CA 1
ATOM 756 C C . GLU A 1 92 ? 26.463 -5.921 -36.633 1.00 83.44 92 GLU A C 1
ATOM 758 O O . GLU A 1 92 ? 27.069 -6.074 -37.694 1.00 83.44 92 GLU A O 1
ATOM 763 N N . VAL A 1 93 ? 27.083 -6.011 -35.452 1.00 83.50 93 VAL A N 1
ATOM 764 C CA . VAL A 1 93 ? 28.530 -6.257 -35.321 1.00 83.50 93 VAL A CA 1
ATOM 765 C C . VAL A 1 93 ? 28.931 -7.571 -35.989 1.00 83.50 93 VAL A C 1
ATOM 767 O O . VAL A 1 93 ? 29.941 -7.627 -36.686 1.00 83.50 93 VAL A O 1
ATOM 770 N N . ASN A 1 94 ? 28.153 -8.636 -35.806 1.00 78.81 94 ASN A N 1
ATOM 771 C CA . ASN A 1 94 ? 28.468 -9.939 -36.390 1.00 78.81 94 ASN A CA 1
ATOM 772 C C . ASN A 1 94 ? 28.293 -9.935 -37.922 1.00 78.81 94 ASN A C 1
ATOM 774 O O . ASN A 1 94 ? 29.102 -10.511 -38.643 1.00 78.81 94 ASN A O 1
ATOM 778 N N . SER A 1 95 ? 27.293 -9.213 -38.435 1.00 77.50 95 SER A N 1
ATOM 779 C CA . SER A 1 95 ? 27.085 -9.030 -39.876 1.00 77.50 95 SER A CA 1
ATOM 780 C C . SER A 1 95 ? 28.200 -8.211 -40.531 1.00 77.50 95 SER A C 1
ATOM 782 O O . SER A 1 95 ? 28.654 -8.567 -41.612 1.00 77.50 95 SER A O 1
ATOM 784 N N . LEU A 1 96 ? 28.707 -7.176 -39.852 1.00 70.75 96 LEU A N 1
ATOM 785 C CA . LEU A 1 96 ? 29.824 -6.356 -40.326 1.00 70.75 96 LEU A CA 1
ATOM 786 C C . LEU A 1 96 ? 31.154 -7.119 -40.307 1.00 70.75 96 LEU A C 1
ATOM 788 O O . LEU A 1 96 ? 32.009 -6.870 -41.149 1.00 70.75 96 LEU A O 1
ATOM 792 N N . ARG A 1 97 ? 31.332 -8.067 -39.379 1.00 66.25 97 ARG A N 1
ATOM 793 C CA . ARG A 1 97 ? 32.526 -8.933 -39.321 1.00 66.25 97 ARG A CA 1
ATOM 794 C C . ARG A 1 97 ? 32.511 -10.051 -40.359 1.00 66.25 97 ARG A C 1
ATOM 796 O O . ARG A 1 97 ? 33.578 -10.499 -40.762 1.00 66.25 97 ARG A O 1
ATOM 803 N N . ASN A 1 98 ? 31.324 -10.478 -40.779 1.00 61.06 98 ASN A N 1
ATOM 804 C CA . ASN A 1 98 ? 31.138 -11.518 -41.789 1.00 61.06 98 ASN A CA 1
ATOM 805 C C . ASN A 1 98 ? 30.844 -10.943 -43.180 1.00 61.06 98 ASN A C 1
ATOM 807 O O . ASN A 1 98 ? 30.600 -11.712 -44.112 1.00 61.06 98 ASN A O 1
ATOM 811 N N . LEU A 1 99 ? 30.854 -9.614 -43.332 1.00 58.62 99 LEU A N 1
ATOM 812 C CA . LEU A 1 99 ? 30.870 -9.000 -44.648 1.00 58.62 99 LEU A CA 1
ATOM 813 C C . LEU A 1 99 ? 32.168 -9.469 -45.318 1.00 58.62 99 LEU A C 1
ATOM 815 O O . LEU A 1 99 ? 33.241 -9.235 -44.751 1.00 58.62 99 LEU A O 1
ATOM 819 N N . PRO A 1 100 ? 32.111 -10.160 -46.470 1.00 53.78 100 PRO A N 1
ATOM 820 C CA . PRO A 1 100 ? 33.325 -10.439 -47.209 1.00 53.78 100 PRO A CA 1
ATOM 821 C C . PRO A 1 100 ? 33.978 -9.085 -47.461 1.00 53.78 100 PRO A C 1
ATOM 823 O O . PRO A 1 100 ? 33.348 -8.186 -48.022 1.00 53.78 100 PRO A O 1
ATOM 826 N N . LEU A 1 101 ? 35.218 -8.919 -47.002 1.00 52.47 101 LEU A N 1
ATOM 827 C CA . LEU A 1 101 ? 36.077 -7.883 -47.541 1.00 52.47 101 LEU A CA 1
ATOM 828 C C . LEU A 1 101 ? 36.099 -8.183 -49.039 1.00 52.47 101 LEU A C 1
ATOM 830 O O . LEU A 1 101 ? 36.748 -9.134 -49.469 1.00 52.47 101 LEU A O 1
ATOM 834 N N . GLN A 1 102 ? 35.294 -7.463 -49.826 1.00 48.19 102 GLN A N 1
ATOM 835 C CA . GLN A 1 102 ? 35.533 -7.362 -51.250 1.00 48.19 102 GLN A CA 1
ATOM 836 C C . GLN A 1 102 ? 36.914 -6.720 -51.332 1.00 48.19 102 GLN A C 1
ATOM 838 O O . GLN A 1 102 ? 37.059 -5.499 -51.339 1.00 48.19 102 GLN A O 1
ATOM 843 N N . GLU A 1 103 ? 37.942 -7.563 -51.338 1.00 48.56 103 GLU A N 1
ATOM 844 C CA . GLU A 1 103 ? 39.223 -7.247 -51.925 1.00 48.56 103 GLU A CA 1
ATOM 845 C C . GLU A 1 103 ? 38.979 -7.064 -53.420 1.00 48.56 103 GLU A C 1
ATOM 847 O O . GLU A 1 103 ? 39.360 -7.869 -54.259 1.00 48.56 103 GLU A O 1
ATOM 852 N N . THR A 1 104 ? 38.334 -5.954 -53.768 1.00 46.75 104 THR A N 1
ATOM 853 C CA . THR A 1 104 ? 38.648 -5.274 -55.011 1.00 46.75 104 THR A CA 1
ATOM 854 C C . THR A 1 104 ? 39.949 -4.530 -54.741 1.00 46.75 104 THR A C 1
ATOM 856 O O . THR A 1 104 ? 39.990 -3.306 -54.661 1.00 46.75 104 THR A O 1
ATOM 859 N N . TYR A 1 105 ? 41.025 -5.290 -54.54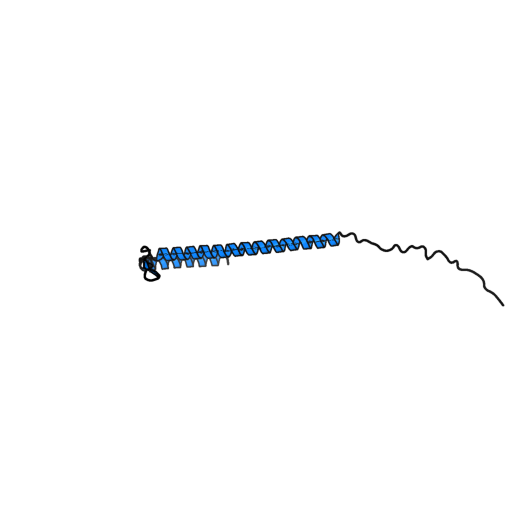2 1.00 49.00 105 TYR A N 1
ATOM 860 C CA . TYR A 1 105 ? 42.329 -4.798 -54.931 1.00 49.00 105 TYR A CA 1
ATOM 861 C C . TYR A 1 105 ? 42.287 -4.840 -56.459 1.00 49.00 105 TYR A C 1
ATOM 863 O O . TYR A 1 105 ? 42.102 -5.928 -57.014 1.00 49.00 105 TYR A O 1
ATOM 871 N N . PRO A 1 106 ? 42.347 -3.704 -57.177 1.00 41.97 106 PRO A N 1
ATOM 872 C CA . PRO A 1 106 ? 42.552 -3.782 -58.609 1.00 41.97 106 PRO A CA 1
ATOM 873 C C . PRO A 1 106 ? 43.861 -4.546 -58.789 1.00 41.97 106 PRO A C 1
ATOM 875 O O . PRO A 1 106 ? 44.901 -4.117 -58.287 1.00 41.97 106 PRO A O 1
ATOM 878 N N . ALA A 1 107 ? 43.782 -5.717 -59.422 1.00 47.25 107 ALA A N 1
ATOM 879 C CA . ALA A 1 107 ? 44.956 -6.430 -59.873 1.00 47.25 107 ALA A CA 1
ATOM 880 C C . ALA A 1 107 ? 45.753 -5.426 -60.703 1.00 47.25 107 ALA A C 1
ATOM 882 O O . ALA A 1 107 ? 45.318 -5.013 -61.779 1.00 47.25 107 ALA A O 1
ATOM 883 N N . VAL A 1 108 ? 46.868 -4.953 -60.149 1.00 54.31 108 VAL A N 1
ATOM 884 C CA . VAL A 1 108 ? 47.843 -4.191 -60.910 1.00 54.31 108 VAL A CA 1
ATOM 885 C C . VAL A 1 108 ? 48.349 -5.190 -61.937 1.00 54.31 108 VAL A C 1
ATOM 887 O O . VAL A 1 108 ? 49.096 -6.104 -61.606 1.00 54.31 108 VAL A O 1
ATOM 890 N N . SER A 1 109 ? 47.832 -5.087 -63.158 1.00 48.59 109 SER A N 1
ATOM 891 C CA . SER A 1 109 ? 48.286 -5.863 -64.299 1.00 48.59 109 SER A CA 1
ATOM 892 C C . SER A 1 109 ? 49.785 -5.626 -64.452 1.00 48.59 109 SER A C 1
ATOM 894 O O . SER A 1 109 ? 50.208 -4.518 -64.789 1.00 48.59 109 SER A O 1
ATOM 896 N N . GLU A 1 110 ? 50.581 -6.664 -64.206 1.00 52.59 110 GLU A N 1
ATOM 897 C CA . GLU A 1 110 ? 52.043 -6.698 -64.350 1.00 52.59 110 GLU A CA 1
ATOM 898 C C . GLU A 1 110 ? 52.522 -6.554 -65.816 1.00 52.59 110 GLU A C 1
ATOM 900 O O . GLU A 1 110 ? 53.657 -6.885 -66.144 1.00 52.59 110 GLU A O 1
ATOM 905 N N . GLU A 1 111 ? 51.704 -6.024 -66.728 1.00 48.66 111 GLU A N 1
ATOM 906 C CA . GLU A 1 111 ? 52.036 -5.910 -68.157 1.00 48.66 111 GLU A CA 1
ATOM 907 C C . GLU A 1 111 ? 52.811 -4.634 -68.532 1.00 48.66 111 GLU A C 1
ATOM 909 O O . GLU A 1 111 ? 53.182 -4.461 -69.689 1.00 48.66 111 GLU A O 1
ATOM 914 N N . SER A 1 112 ? 53.140 -3.748 -67.583 1.00 47.31 112 SER A N 1
ATOM 915 C CA . SER A 1 112 ? 53.869 -2.502 -67.895 1.00 47.31 112 SER A CA 1
ATOM 916 C C . SER A 1 112 ? 55.400 -2.573 -67.746 1.00 47.31 112 SER A C 1
ATOM 918 O O . SER A 1 112 ? 56.056 -1.550 -67.941 1.00 47.31 112 SER A O 1
ATOM 920 N N . TYR A 1 113 ? 56.002 -3.727 -67.429 1.00 50.62 113 TYR A N 1
ATOM 921 C CA . TYR A 1 113 ? 57.465 -3.836 -67.237 1.00 50.62 113 TYR A CA 1
ATOM 922 C C . TYR A 1 113 ? 58.209 -4.723 -68.245 1.00 50.62 113 TYR A C 1
ATOM 924 O O . TYR A 1 113 ? 59.400 -4.974 -68.076 1.00 50.62 113 TYR A O 1
ATOM 932 N N . ALA A 1 114 ? 57.562 -5.146 -69.332 1.00 46.19 114 ALA A N 1
ATOM 933 C CA . ALA A 1 114 ? 58.190 -6.001 -70.340 1.00 46.19 114 ALA A CA 1
ATOM 934 C C . ALA A 1 114 ? 58.159 -5.401 -71.757 1.00 46.19 114 ALA A C 1
ATOM 936 O O . ALA A 1 114 ? 57.821 -6.097 -72.707 1.00 46.19 114 ALA A O 1
ATOM 937 N N . ALA A 1 115 ? 58.514 -4.122 -71.933 1.00 48.91 115 ALA A N 1
ATOM 938 C CA . ALA A 1 115 ? 58.820 -3.591 -73.268 1.00 48.91 115 ALA A CA 1
ATOM 939 C C . ALA A 1 115 ? 59.663 -2.302 -73.245 1.00 48.91 115 ALA A C 1
ATOM 941 O O . ALA A 1 115 ? 59.172 -1.214 -73.539 1.00 48.91 115 ALA A O 1
ATOM 942 N N . SER A 1 116 ? 60.961 -2.419 -72.968 1.00 41.47 116 SER A N 1
ATOM 943 C CA . SER A 1 116 ? 61.981 -1.685 -73.737 1.00 41.47 116 SER A CA 1
ATOM 944 C C . SER A 1 116 ? 63.355 -2.320 -73.518 1.00 41.47 116 SER A C 1
ATOM 946 O O . SER A 1 116 ? 63.791 -2.416 -72.372 1.00 41.47 116 SER A O 1
ATOM 948 N N . PRO A 1 117 ? 64.033 -2.785 -74.583 1.00 45.78 117 PRO A N 1
ATOM 949 C CA . PRO A 1 117 ? 65.379 -3.313 -74.483 1.00 45.78 117 PRO A CA 1
ATOM 950 C C . PRO A 1 117 ? 66.388 -2.165 -74.379 1.00 45.78 117 PRO A C 1
ATOM 952 O O . PRO A 1 117 ? 66.351 -1.191 -75.129 1.00 45.78 117 PRO A O 1
ATOM 955 N N . GLU A 1 118 ? 67.304 -2.318 -73.436 1.00 45.50 118 GLU A N 1
ATOM 956 C CA . GLU A 1 118 ? 68.565 -1.595 -73.356 1.00 45.50 118 GLU A CA 1
ATOM 957 C C . GLU A 1 118 ? 69.558 -2.134 -74.414 1.00 45.50 118 GLU A C 1
ATOM 959 O O . GLU A 1 118 ? 69.495 -3.312 -74.775 1.00 45.50 118 GLU A O 1
ATOM 964 N N . SER A 1 119 ? 70.519 -1.287 -74.826 1.00 38.44 119 SER A N 1
ATOM 965 C CA . SER A 1 119 ? 71.703 -1.542 -75.690 1.00 38.44 119 SER A CA 1
ATOM 966 C C . SER A 1 119 ? 71.488 -1.218 -77.188 1.00 38.44 119 SER A C 1
ATOM 968 O O . SER A 1 119 ? 70.606 -1.784 -77.817 1.00 38.44 119 SER A O 1
ATOM 970 N N . LYS A 1 120 ? 72.269 -0.363 -77.879 1.00 38.78 120 LYS A N 1
ATOM 971 C CA . LYS A 1 120 ? 73.740 -0.209 -77.861 1.00 38.78 120 LYS A CA 1
ATOM 972 C C . LYS A 1 120 ? 74.222 0.915 -78.819 1.00 38.78 120 LYS A C 1
ATOM 974 O O . LYS A 1 120 ? 73.527 1.204 -79.786 1.00 38.78 120 LYS A O 1
ATOM 979 N N . ALA A 1 121 ? 75.475 1.357 -78.617 1.00 43.75 121 ALA A N 1
ATOM 980 C CA . ALA A 1 121 ? 76.392 2.107 -79.509 1.00 43.75 121 ALA A CA 1
ATOM 981 C C . ALA A 1 121 ? 76.194 3.639 -79.562 1.00 43.75 121 ALA A C 1
ATOM 983 O O . ALA A 1 121 ? 75.220 4.133 -80.110 1.00 43.75 121 ALA A O 1
ATOM 984 N N . GLU A 1 122 ? 76.991 4.457 -78.864 1.00 43.38 122 GLU A N 1
ATOM 985 C CA . GLU A 1 122 ? 78.400 4.830 -79.135 1.00 43.38 122 GLU A CA 1
ATOM 986 C C . GLU A 1 122 ? 78.718 5.279 -80.577 1.00 43.38 122 GLU A C 1
ATOM 988 O O . GLU A 1 122 ? 78.647 4.492 -81.516 1.00 43.38 122 GLU A O 1
ATOM 993 N N . SER A 1 123 ? 79.255 6.509 -80.646 1.00 38.78 123 SER A N 1
ATOM 994 C CA . SER A 1 123 ? 80.250 7.044 -81.596 1.00 38.78 123 SER A CA 1
ATOM 995 C C . SER A 1 123 ? 79.783 7.880 -82.803 1.00 38.78 123 SER A C 1
ATOM 997 O O . SER A 1 123 ? 79.379 7.358 -83.834 1.00 38.78 123 SER A O 1
ATOM 999 N N . GLY A 1 124 ? 80.020 9.196 -82.690 1.00 41.97 124 GLY A N 1
ATOM 1000 C CA . GLY A 1 124 ? 80.928 9.902 -83.605 1.00 41.97 124 GLY A CA 1
ATOM 1001 C C . GLY A 1 124 ? 80.325 10.667 -84.785 1.00 41.97 124 GLY A C 1
ATOM 1002 O O . GLY A 1 124 ? 80.047 10.086 -85.828 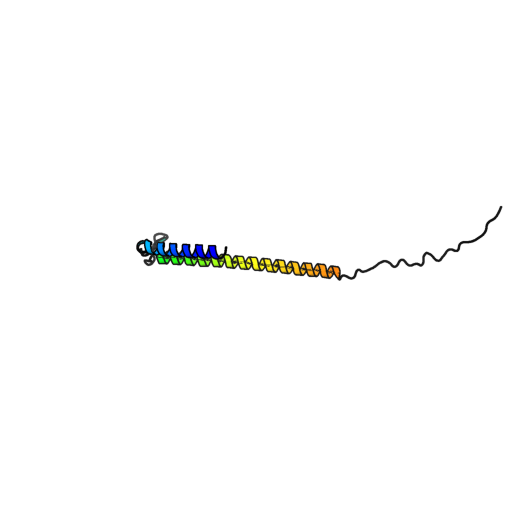1.00 41.97 124 GLY A O 1
ATOM 1003 N N . THR A 1 125 ? 80.264 11.998 -84.680 1.00 40.84 125 THR A N 1
ATOM 1004 C CA . THR A 1 125 ? 80.999 12.952 -85.548 1.00 40.84 125 THR A CA 1
ATOM 1005 C C . THR A 1 125 ? 80.880 14.374 -85.018 1.00 40.84 125 THR A C 1
ATOM 1007 O O . THR A 1 125 ? 79.829 14.698 -84.424 1.00 40.84 125 THR A O 1
#

InterPro domains:
  IPR010445 Lipopolysaccharide assembly protein A domain [PF06305] (38-94)

pLDDT: mean 80.79, std 18.93, range [38.44, 97.44]